Protein AF-E7BJJ9-F1 (afdb_monomer_lite)

Sequence (133 aa):
IIKPKLGLRPEPFAEAAYQFWLGGDFIKNDEPQGNQLFCPMKEVIPMVADAMKRAQDETGEPKLFSANITADDYHEMCARADFVLETFGEDAPSRGAAGRRLRRRSRHGDHGATQLPGPVPALPPGWSRRGHL

Structure (mmCIF, N/CA/C/O backbone):
data_AF-E7BJJ9-F1
#
_entry.id   AF-E7BJJ9-F1
#
loop_
_atom_site.group_PDB
_atom_site.id
_atom_site.type_symbol
_atom_site.label_atom_id
_atom_site.label_alt_id
_atom_site.label_comp_id
_atom_site.label_asym_id
_atom_site.label_entity_id
_atom_site.label_seq_id
_atom_site.pdbx_PDB_ins_code
_atom_site.Cartn_x
_atom_site.Cartn_y
_atom_site.Cartn_z
_atom_site.occupancy
_atom_site.B_iso_or_equiv
_atom_site.auth_seq_id
_atom_site.auth_comp_id
_atom_site.auth_asym_id
_atom_site.auth_atom_id
_atom_site.pdbx_PDB_model_num
ATOM 1 N N . ILE A 1 1 ? 4.131 9.560 4.465 1.00 85.38 1 ILE A N 1
ATOM 2 C CA . ILE A 1 1 ? 5.184 8.872 3.666 1.00 85.38 1 ILE A CA 1
ATOM 3 C C . ILE A 1 1 ? 6.007 8.050 4.642 1.00 85.38 1 ILE A C 1
ATOM 5 O O . ILE A 1 1 ? 6.501 8.643 5.595 1.00 85.38 1 ILE A O 1
ATOM 9 N N . ILE A 1 2 ? 6.147 6.739 4.435 1.00 87.81 2 ILE A N 1
ATOM 10 C CA . ILE A 1 2 ? 6.940 5.876 5.327 1.00 87.81 2 ILE A CA 1
ATOM 11 C C . ILE A 1 2 ? 8.440 6.109 5.111 1.00 87.81 2 ILE A C 1
ATOM 13 O O . ILE A 1 2 ? 8.904 6.229 3.972 1.00 87.81 2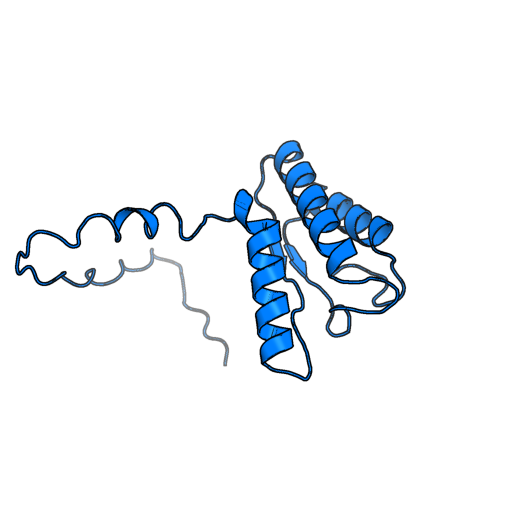 ILE A O 1
ATOM 17 N N . LYS A 1 3 ? 9.189 6.209 6.215 1.00 86.44 3 LYS A N 1
ATOM 18 C CA . LYS A 1 3 ? 10.643 6.413 6.238 1.00 86.44 3 LYS A CA 1
ATOM 19 C C . LYS A 1 3 ? 11.337 5.265 6.990 1.00 86.44 3 LYS A C 1
ATOM 21 O O . LYS A 1 3 ? 10.732 4.736 7.915 1.00 86.44 3 LYS A O 1
ATOM 26 N N . PRO A 1 4 ? 12.597 4.923 6.652 1.00 88.94 4 PRO A N 1
ATOM 27 C CA . PRO A 1 4 ? 13.462 5.543 5.639 1.00 88.94 4 PRO A CA 1
ATOM 28 C C . PRO A 1 4 ? 12.943 5.397 4.204 1.00 88.94 4 PRO A C 1
ATOM 30 O O . PRO A 1 4 ? 12.125 4.534 3.899 1.00 88.94 4 PRO A O 1
ATOM 33 N N . LYS A 1 5 ? 13.405 6.288 3.315 1.00 87.25 5 LYS A N 1
ATOM 34 C CA . LYS A 1 5 ? 12.941 6.336 1.916 1.00 87.25 5 LYS A CA 1
ATOM 35 C C . LYS A 1 5 ? 13.173 5.002 1.190 1.00 87.25 5 LYS A C 1
ATOM 37 O O . LYS A 1 5 ? 12.321 4.582 0.420 1.00 87.25 5 LYS A O 1
ATOM 42 N N . LEU A 1 6 ? 14.301 4.339 1.445 1.00 89.12 6 LEU A N 1
ATOM 43 C CA . LEU A 1 6 ? 14.668 3.031 0.896 1.00 89.12 6 LEU A CA 1
ATOM 44 C C . LEU A 1 6 ? 15.299 2.169 1.996 1.00 89.12 6 LEU A C 1
ATOM 46 O O . LEU A 1 6 ? 15.809 2.704 2.979 1.00 89.12 6 LEU A O 1
ATOM 50 N N . GLY A 1 7 ? 15.276 0.848 1.811 1.00 90.25 7 GLY A N 1
ATOM 51 C CA . GLY A 1 7 ? 15.918 -0.124 2.703 1.00 90.25 7 GLY A CA 1
ATOM 52 C C . GLY A 1 7 ? 15.000 -0.783 3.737 1.00 90.25 7 GLY A C 1
ATOM 53 O O . GLY A 1 7 ? 15.412 -1.761 4.354 1.00 90.25 7 GLY A O 1
ATOM 54 N N . LEU A 1 8 ? 13.758 -0.314 3.905 1.00 92.38 8 LEU A N 1
ATOM 55 C CA . LEU A 1 8 ? 12.755 -1.027 4.704 1.00 92.38 8 LEU A CA 1
ATOM 56 C C . LEU A 1 8 ? 12.318 -2.312 3.997 1.00 92.38 8 LEU A C 1
ATOM 58 O O . LEU A 1 8 ? 11.944 -2.271 2.828 1.00 92.38 8 LEU A O 1
ATOM 62 N N . ARG A 1 9 ? 12.359 -3.430 4.726 1.00 96.50 9 ARG A N 1
ATOM 63 C CA . ARG A 1 9 ? 11.821 -4.736 4.313 1.00 96.50 9 ARG A CA 1
ATOM 64 C C . ARG A 1 9 ? 10.282 -4.752 4.462 1.00 96.50 9 ARG A C 1
ATOM 66 O O . ARG A 1 9 ? 9.754 -3.847 5.115 1.00 96.50 9 ARG A O 1
ATOM 73 N N . PRO A 1 10 ? 9.564 -5.737 3.894 1.00 97.50 10 PRO A N 1
ATOM 74 C CA . PRO A 1 10 ? 8.099 -5.785 3.929 1.00 97.50 10 PRO A CA 1
ATOM 75 C C . PRO A 1 10 ? 7.482 -5.676 5.331 1.00 97.50 10 PRO A C 1
ATOM 77 O O . PRO A 1 10 ? 6.649 -4.800 5.562 1.00 97.50 10 PRO A O 1
ATOM 80 N N . GLU A 1 11 ? 7.935 -6.488 6.286 1.00 97.69 11 GLU A N 1
ATOM 81 C CA . GLU A 1 11 ? 7.384 -6.526 7.645 1.00 97.69 11 GLU A CA 1
ATOM 82 C C . GLU A 1 11 ? 7.547 -5.191 8.391 1.00 97.69 11 GLU A C 1
ATOM 84 O O . GLU A 1 11 ? 6.542 -4.642 8.846 1.00 97.69 11 GLU A O 1
ATOM 89 N N . PRO A 1 12 ? 8.754 -4.591 8.496 1.00 97.06 12 PRO A N 1
ATOM 90 C CA . PRO A 1 12 ? 8.894 -3.301 9.165 1.00 97.06 12 PRO A CA 1
ATOM 91 C C . PRO A 1 12 ? 8.218 -2.156 8.398 1.00 97.06 12 PRO A C 1
ATOM 93 O O . PRO A 1 12 ? 7.857 -1.156 9.014 1.00 97.06 12 PRO A O 1
ATOM 96 N N . PHE A 1 13 ? 8.020 -2.272 7.078 1.00 97.31 13 PHE A N 1
ATOM 97 C CA . PHE A 1 13 ? 7.227 -1.295 6.328 1.00 97.31 13 PHE A CA 1
ATOM 98 C C . PHE A 1 13 ? 5.752 -1.348 6.744 1.00 97.31 13 PHE A C 1
ATOM 100 O O . PHE A 1 13 ? 5.162 -0.305 7.029 1.00 97.31 13 PHE A O 1
ATOM 107 N N . ALA A 1 14 ? 5.166 -2.546 6.793 1.00 97.62 14 ALA A N 1
ATOM 108 C CA . ALA A 1 14 ? 3.777 -2.742 7.196 1.00 97.62 14 ALA A CA 1
ATOM 109 C C . ALA A 1 14 ? 3.546 -2.357 8.663 1.00 97.62 14 ALA A C 1
ATOM 111 O O . ALA A 1 14 ? 2.555 -1.698 8.972 1.00 97.62 14 ALA A O 1
ATOM 112 N N . GLU A 1 15 ? 4.492 -2.674 9.549 1.00 98.06 15 GLU A N 1
ATOM 113 C CA . GLU A 1 15 ? 4.419 -2.258 10.952 1.00 98.06 15 GLU A CA 1
ATOM 114 C C . GLU A 1 15 ? 4.494 -0.734 11.095 1.00 98.06 15 GLU A C 1
ATOM 116 O O . GLU A 1 15 ? 3.674 -0.132 11.783 1.00 98.06 15 GLU A O 1
ATOM 121 N N .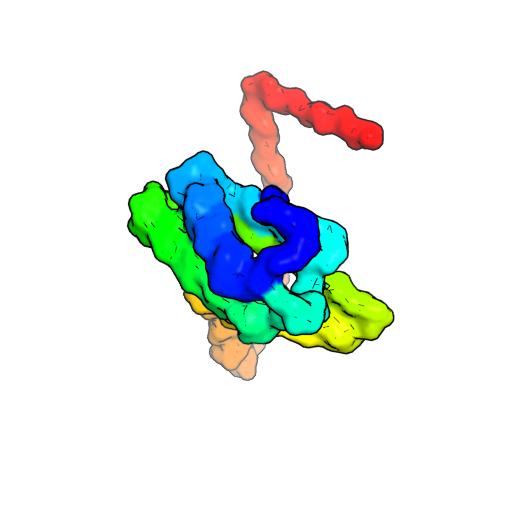 ALA A 1 16 ? 5.411 -0.074 10.380 1.00 97.12 16 ALA A N 1
ATOM 122 C CA . ALA A 1 16 ? 5.470 1.386 10.369 1.00 97.12 16 ALA A CA 1
ATOM 123 C C . ALA A 1 16 ? 4.176 2.016 9.822 1.00 97.12 16 ALA A C 1
ATOM 125 O O . ALA A 1 16 ? 3.779 3.093 10.272 1.00 97.12 16 ALA A O 1
ATOM 126 N N . ALA A 1 17 ? 3.517 1.357 8.864 1.00 97.62 17 ALA A N 1
ATOM 127 C CA . ALA A 1 17 ? 2.231 1.797 8.341 1.00 97.62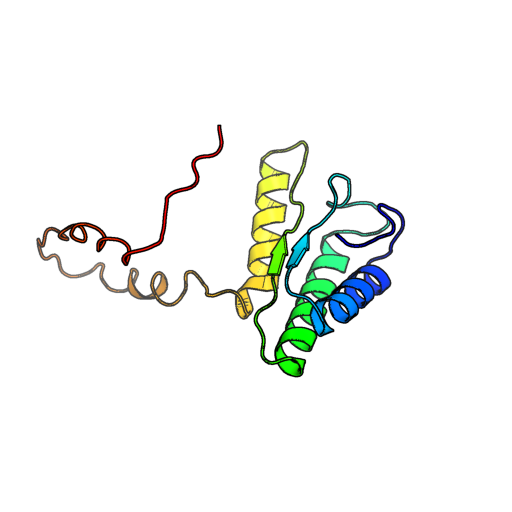 17 ALA A CA 1
ATOM 128 C C . ALA A 1 17 ? 1.105 1.666 9.376 1.00 97.62 17 ALA A C 1
ATOM 130 O O . ALA A 1 17 ? 0.389 2.640 9.607 1.00 97.62 17 ALA A O 1
ATOM 131 N N . TYR A 1 18 ? 1.003 0.516 10.048 1.00 98.19 18 TYR A N 1
ATOM 132 C CA . TYR A 1 18 ? 0.061 0.297 11.148 1.00 98.19 18 TYR A CA 1
ATOM 133 C C . TYR A 1 18 ? 0.229 1.354 12.248 1.00 98.19 18 TYR A C 1
ATOM 135 O O . TYR A 1 18 ? -0.717 2.083 12.539 1.00 98.19 18 TYR A O 1
ATOM 143 N N . GLN A 1 19 ? 1.449 1.523 12.773 1.00 98.19 19 GLN A N 1
ATOM 144 C CA . GLN A 1 19 ? 1.741 2.500 13.831 1.00 98.19 19 GLN A CA 1
ATOM 145 C C . GLN A 1 19 ? 1.378 3.933 13.428 1.00 98.19 19 GLN A C 1
ATOM 147 O O . GLN A 1 19 ? 0.869 4.703 14.241 1.00 98.19 19 GLN A O 1
ATOM 152 N N . PHE A 1 20 ? 1.611 4.306 12.166 1.00 97.62 20 PHE A N 1
ATOM 153 C CA . PHE A 1 20 ? 1.204 5.618 11.673 1.00 97.62 20 PHE A CA 1
ATOM 154 C C . PHE A 1 20 ? -0.324 5.767 11.637 1.00 97.62 20 PHE A C 1
ATOM 156 O O . PHE A 1 20 ? -0.839 6.820 12.012 1.00 97.62 20 PHE A O 1
ATOM 163 N N . TRP A 1 21 ? -1.055 4.736 11.205 1.00 97.94 21 TRP A N 1
ATOM 164 C CA . TRP A 1 21 ? -2.514 4.792 11.086 1.00 97.94 21 TRP A CA 1
ATOM 165 C C . TRP A 1 21 ? -3.270 4.821 12.418 1.00 97.94 21 TRP A C 1
ATOM 167 O O . TRP A 1 21 ? -4.405 5.297 12.443 1.00 97.94 21 TRP A O 1
ATOM 177 N N . LEU A 1 22 ? -2.642 4.414 13.525 1.00 97.62 22 LEU A N 1
ATOM 178 C CA . LEU A 1 22 ? -3.223 4.575 14.865 1.00 97.62 22 LEU A CA 1
ATOM 179 C C . LEU A 1 22 ? -3.448 6.045 15.256 1.00 97.62 22 LEU A C 1
ATOM 181 O O . LEU A 1 22 ? -4.287 6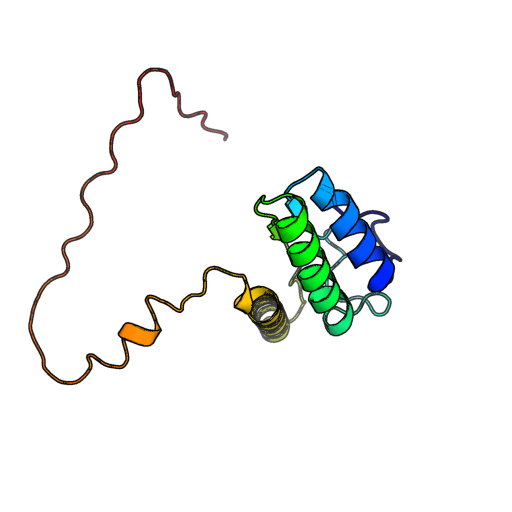.331 16.105 1.00 97.62 22 LEU A O 1
ATOM 185 N N . GLY A 1 23 ? -2.717 6.983 14.642 1.00 95.69 23 GLY A N 1
ATOM 186 C CA . GLY A 1 23 ? -2.857 8.424 14.894 1.00 95.69 23 GLY A CA 1
ATOM 187 C C . GLY A 1 23 ? -3.010 9.288 13.640 1.00 95.69 23 GLY A C 1
ATOM 188 O O . GLY A 1 23 ? -3.011 10.513 13.741 1.00 95.69 23 GLY A O 1
ATOM 189 N N . GLY A 1 24 ? -3.094 8.680 12.458 1.00 95.81 24 GLY A N 1
ATOM 190 C CA . GLY A 1 24 ? -3.199 9.381 11.182 1.00 95.81 24 GLY A CA 1
ATOM 191 C C . GLY A 1 24 ? -3.995 8.587 10.155 1.00 95.81 24 GLY A C 1
ATOM 192 O O . GLY A 1 24 ? -4.372 7.444 10.390 1.00 95.81 24 GLY A O 1
ATOM 193 N N . ASP A 1 25 ? -4.236 9.186 8.988 1.00 95.38 25 ASP A N 1
ATOM 194 C CA . ASP A 1 25 ? -5.205 8.621 8.034 1.00 95.38 25 ASP A CA 1
ATOM 195 C C . ASP A 1 25 ? -4.587 8.219 6.701 1.00 95.38 25 ASP A C 1
ATOM 197 O O . ASP A 1 25 ? -5.012 7.248 6.080 1.00 95.38 25 ASP A O 1
ATOM 201 N N . PHE A 1 26 ? -3.572 8.953 6.242 1.00 96.38 26 PHE A N 1
ATOM 202 C CA . PHE A 1 26 ? -3.076 8.838 4.876 1.00 96.38 26 PHE A CA 1
ATOM 203 C C . PHE A 1 26 ? -1.597 8.478 4.804 1.00 96.38 26 PHE A C 1
ATOM 205 O O . PHE A 1 26 ? -0.714 9.247 5.199 1.00 96.38 26 PHE A O 1
ATOM 212 N N . ILE A 1 27 ? -1.327 7.335 4.184 1.00 96.69 27 ILE A N 1
ATOM 213 C CA . ILE A 1 27 ? 0.011 6.905 3.805 1.00 96.69 27 ILE A CA 1
ATOM 214 C C . ILE A 1 27 ? 0.120 6.919 2.285 1.00 96.69 27 ILE A C 1
ATOM 216 O O . ILE A 1 27 ? -0.791 6.541 1.559 1.00 96.69 27 ILE A O 1
ATOM 220 N N . LYS A 1 28 ? 1.287 7.325 1.796 1.00 94.44 28 LYS A N 1
ATOM 221 C CA . LYS A 1 28 ? 1.690 7.151 0.403 1.00 94.44 28 LYS A CA 1
ATOM 222 C C . LYS A 1 28 ? 3.094 6.571 0.349 1.00 94.44 28 LYS A C 1
ATOM 224 O O . LYS A 1 28 ? 3.920 6.893 1.218 1.00 94.44 28 LYS A O 1
ATOM 229 N N . ASN A 1 29 ? 3.365 5.791 -0.688 1.00 94.56 29 ASN A N 1
ATOM 230 C CA . ASN A 1 29 ? 4.730 5.471 -1.074 1.00 94.56 29 ASN A CA 1
ATOM 231 C C . ASN A 1 29 ? 5.477 6.741 -1.527 1.00 94.56 29 ASN A C 1
ATOM 233 O O . ASN A 1 29 ? 4.892 7.690 -2.062 1.00 94.56 29 ASN A O 1
ATOM 237 N N . ASP A 1 30 ? 6.782 6.772 -1.275 1.00 92.44 30 ASP A N 1
ATOM 238 C CA . ASP A 1 30 ? 7.700 7.723 -1.899 1.00 92.44 30 ASP A CA 1
ATOM 239 C C . ASP A 1 30 ? 7.973 7.309 -3.365 1.00 92.44 30 ASP A C 1
ATOM 241 O O . ASP A 1 30 ? 7.710 6.169 -3.758 1.00 92.44 30 ASP A O 1
ATOM 245 N N . GLU A 1 31 ? 8.503 8.220 -4.184 1.00 90.69 31 GLU A N 1
ATOM 246 C CA . GLU A 1 31 ? 8.734 7.990 -5.624 1.00 90.69 31 GLU A CA 1
ATOM 247 C C . GLU A 1 31 ? 9.544 6.713 -5.933 1.00 90.69 31 GLU A C 1
ATOM 249 O O . GLU A 1 31 ? 9.113 5.951 -6.798 1.00 90.69 31 GLU A O 1
ATOM 254 N N . PRO A 1 32 ? 10.610 6.365 -5.186 1.00 89.69 32 PRO A N 1
ATOM 255 C CA . PRO A 1 32 ? 11.384 5.177 -5.496 1.00 89.69 32 PRO A CA 1
ATOM 256 C C . PRO A 1 32 ? 10.838 3.922 -4.806 1.00 89.69 32 PRO A C 1
ATOM 258 O O . PRO A 1 32 ? 11.522 2.910 -4.846 1.00 89.69 32 PRO A O 1
ATOM 261 N N . GLN A 1 33 ? 9.670 3.965 -4.145 1.00 91.56 33 GLN A N 1
ATOM 262 C CA . GLN A 1 33 ? 9.060 2.853 -3.394 1.00 91.56 33 GLN A CA 1
ATOM 263 C C . GLN A 1 33 ? 7.911 2.181 -4.178 1.00 91.56 33 GLN A C 1
ATOM 265 O O . GLN A 1 33 ? 6.763 2.268 -3.765 1.00 91.56 33 GLN A O 1
ATOM 270 N N . GLY A 1 34 ? 8.193 1.541 -5.319 1.00 91.62 34 GLY A N 1
ATOM 271 C CA . GLY A 1 34 ? 7.248 0.668 -6.043 1.00 91.62 34 GLY A CA 1
ATOM 272 C C . GLY A 1 34 ? 7.419 -0.846 -5.808 1.00 91.62 34 GLY A C 1
ATOM 273 O O . GLY A 1 34 ? 6.570 -1.478 -5.193 1.00 91.62 34 GLY A O 1
ATOM 274 N N . ASN A 1 35 ? 8.492 -1.452 -6.334 1.00 95.62 35 ASN A N 1
ATOM 275 C CA . ASN A 1 35 ? 8.695 -2.911 -6.325 1.00 95.62 35 ASN A CA 1
ATOM 276 C C . ASN A 1 35 ? 10.195 -3.272 -6.289 1.00 95.62 35 ASN A C 1
ATOM 278 O O . ASN A 1 35 ? 10.754 -3.764 -7.270 1.00 95.6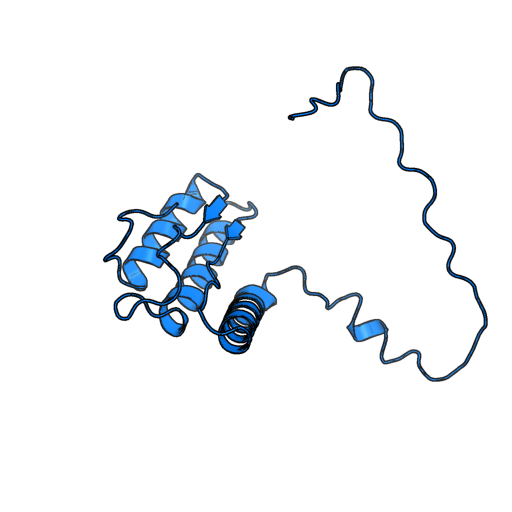2 35 ASN A O 1
ATOM 282 N N . GLN A 1 36 ? 10.887 -2.939 -5.197 1.00 94.50 36 GLN A N 1
ATOM 283 C CA . GLN A 1 36 ? 12.335 -3.161 -5.075 1.00 94.50 36 GLN A CA 1
ATOM 284 C C . GLN A 1 36 ? 12.628 -4.592 -4.628 1.00 94.50 36 GLN A C 1
ATOM 286 O O . GLN A 1 36 ? 11.863 -5.185 -3.877 1.00 94.50 36 GLN A O 1
ATOM 291 N N . LEU A 1 37 ? 13.815 -5.101 -4.965 1.00 95.75 37 LEU A N 1
ATOM 292 C CA . LEU A 1 37 ? 14.275 -6.432 -4.541 1.00 95.75 37 LEU A CA 1
ATOM 293 C C . LEU A 1 37 ? 14.253 -6.641 -3.020 1.00 95.75 37 LEU A C 1
ATOM 295 O O . LEU A 1 37 ? 14.111 -7.764 -2.553 1.00 95.75 37 LEU A O 1
ATOM 299 N N . PHE A 1 38 ? 14.431 -5.573 -2.239 1.00 94.06 38 PHE A N 1
ATOM 300 C CA . PHE A 1 38 ? 14.418 -5.663 -0.781 1.00 94.06 38 PHE A CA 1
ATOM 301 C C . PHE A 1 38 ? 13.029 -5.486 -0.159 1.00 94.06 38 PHE A C 1
ATOM 303 O O . PHE A 1 38 ? 12.887 -5.745 1.031 1.00 94.06 38 PHE A O 1
ATOM 310 N N . CYS A 1 39 ? 12.042 -5.028 -0.928 1.00 96.38 39 CYS A N 1
ATOM 311 C CA . CYS A 1 39 ? 10.661 -4.864 -0.490 1.00 96.38 39 CYS A CA 1
ATOM 312 C C . CYS A 1 39 ? 9.721 -5.177 -1.665 1.00 96.38 39 CYS A C 1
ATOM 314 O O . CYS A 1 39 ? 9.173 -4.257 -2.283 1.00 96.38 39 CYS A O 1
ATOM 316 N N . PRO A 1 40 ? 9.607 -6.461 -2.055 1.00 97.12 40 PRO A N 1
ATOM 317 C CA . PRO A 1 40 ? 8.818 -6.842 -3.217 1.00 97.12 40 PRO A CA 1
ATOM 318 C C . PRO A 1 40 ? 7.345 -6.510 -3.002 1.00 97.12 40 PRO A C 1
ATOM 320 O O . PRO A 1 40 ? 6.775 -6.810 -1.951 1.00 97.12 40 PRO A O 1
ATOM 323 N N . MET A 1 41 ? 6.700 -5.946 -4.024 1.00 96.81 41 MET A N 1
ATOM 324 C CA . MET A 1 41 ? 5.291 -5.545 -3.966 1.00 96.81 41 MET A CA 1
ATOM 325 C C . MET A 1 41 ? 4.385 -6.711 -3.547 1.00 96.81 41 MET A C 1
ATOM 327 O O . MET A 1 41 ? 3.488 -6.536 -2.728 1.00 96.81 41 MET A O 1
ATOM 331 N N . LYS A 1 42 ? 4.659 -7.911 -4.072 1.00 96.69 42 LYS A N 1
ATOM 332 C CA . LYS A 1 42 ? 3.893 -9.132 -3.782 1.00 96.69 42 LYS A CA 1
ATOM 333 C C . LYS A 1 42 ? 3.954 -9.572 -2.317 1.00 96.69 42 LYS A C 1
ATOM 335 O O . LYS A 1 42 ? 3.081 -10.314 -1.889 1.00 96.69 42 LYS A O 1
ATOM 340 N N . GLU A 1 43 ? 4.962 -9.124 -1.573 1.00 98.00 43 GLU A N 1
ATOM 341 C CA . GLU A 1 43 ? 5.121 -9.419 -0.148 1.00 98.00 43 GLU A CA 1
ATOM 342 C C . GLU A 1 43 ? 4.564 -8.280 0.710 1.00 98.00 43 GLU A C 1
ATOM 344 O O . GLU A 1 43 ? 3.772 -8.518 1.617 1.00 98.00 43 GLU A O 1
ATOM 349 N N . VAL A 1 44 ? 4.926 -7.028 0.404 1.00 97.75 44 VAL A N 1
ATOM 350 C CA . VAL A 1 44 ? 4.575 -5.882 1.258 1.00 97.75 44 VAL A CA 1
ATOM 351 C C . VAL A 1 44 ? 3.114 -5.453 1.135 1.00 97.75 44 VAL A C 1
ATOM 353 O O . VAL A 1 44 ? 2.519 -5.064 2.134 1.00 97.75 44 VAL A O 1
ATOM 356 N N . ILE A 1 45 ? 2.503 -5.522 -0.052 1.00 97.62 45 ILE A N 1
ATOM 357 C CA . ILE A 1 45 ? 1.129 -5.033 -0.251 1.00 97.62 45 ILE A CA 1
ATOM 358 C C . ILE A 1 45 ? 0.099 -5.826 0.574 1.00 97.62 45 ILE A C 1
ATOM 360 O O . ILE A 1 45 ? -0.686 -5.176 1.265 1.00 97.62 45 ILE A O 1
ATOM 364 N N . PRO A 1 46 ? 0.123 -7.176 0.615 1.00 97.50 46 PRO A N 1
ATOM 365 C CA . PRO A 1 46 ? -0.741 -7.939 1.520 1.00 97.50 46 PRO A CA 1
ATOM 366 C C . PRO A 1 46 ? -0.537 -7.588 2.999 1.00 97.50 46 PRO A C 1
ATOM 368 O O . PRO A 1 46 ? -1.509 -7.451 3.738 1.00 97.50 46 PRO A O 1
ATOM 371 N N . MET A 1 47 ? 0.712 -7.380 3.429 1.00 98.12 47 MET A N 1
ATOM 372 C CA . MET A 1 47 ? 1.014 -6.999 4.815 1.00 98.12 47 MET A CA 1
ATOM 373 C C . MET A 1 47 ? 0.498 -5.593 5.152 1.00 98.12 47 MET A C 1
ATOM 375 O O . MET A 1 47 ? 0.008 -5.359 6.253 1.00 98.12 47 MET A O 1
ATOM 379 N N . VAL A 1 48 ? 0.585 -4.650 4.208 1.00 97.69 48 VAL A N 1
ATOM 380 C CA . VAL A 1 48 ? 0.051 -3.290 4.374 1.00 97.69 48 VAL A CA 1
ATOM 381 C C . VAL A 1 48 ? -1.479 -3.296 4.407 1.00 97.69 48 VAL A C 1
ATOM 383 O O . VAL A 1 48 ? -2.058 -2.523 5.167 1.00 97.69 48 VAL A O 1
ATOM 386 N N . ALA A 1 49 ? -2.135 -4.157 3.626 1.00 97.44 49 ALA A N 1
ATOM 387 C CA . ALA A 1 49 ? -3.587 -4.317 3.669 1.00 97.44 49 ALA A CA 1
ATOM 388 C C . ALA A 1 49 ? -4.059 -4.862 5.028 1.00 97.44 49 ALA A C 1
ATOM 390 O O . ALA A 1 49 ? -4.949 -4.273 5.639 1.00 97.44 49 ALA A O 1
ATOM 391 N N . ASP A 1 50 ? -3.403 -5.903 5.552 1.00 97.69 50 ASP A N 1
ATOM 392 C CA . ASP A 1 50 ? -3.670 -6.415 6.905 1.00 97.69 50 ASP A CA 1
ATOM 393 C C . ASP A 1 50 ? -3.447 -5.338 7.984 1.00 97.69 50 ASP A C 1
ATOM 395 O O . ASP A 1 50 ? -4.307 -5.105 8.833 1.00 97.69 50 ASP A O 1
ATOM 399 N N . ALA A 1 51 ? -2.323 -4.619 7.910 1.00 98.12 51 ALA A N 1
ATOM 400 C CA . ALA A 1 51 ? -2.015 -3.506 8.804 1.00 98.12 51 ALA A CA 1
ATOM 401 C C . ALA A 1 51 ? -3.082 -2.400 8.767 1.00 98.12 51 ALA A C 1
ATOM 403 O O . ALA A 1 51 ? -3.466 -1.881 9.816 1.00 98.12 51 ALA A O 1
ATOM 404 N N . MET A 1 52 ? -3.568 -2.045 7.573 1.00 97.50 52 MET A N 1
ATOM 405 C CA . MET A 1 52 ? -4.632 -1.055 7.409 1.00 97.50 52 MET A CA 1
ATOM 406 C C . MET A 1 52 ? -5.914 -1.523 8.090 1.00 97.50 52 MET A C 1
ATOM 408 O O . MET A 1 52 ? -6.486 -0.766 8.871 1.00 97.50 52 MET A O 1
ATOM 412 N N . LYS A 1 53 ? -6.329 -2.767 7.839 1.00 97.00 53 LYS A N 1
ATOM 413 C CA . LYS A 1 53 ? -7.535 -3.343 8.432 1.00 97.00 53 LYS A CA 1
ATOM 414 C C . LYS A 1 53 ? -7.470 -3.353 9.956 1.00 97.00 53 LYS A C 1
ATOM 416 O O . LYS A 1 53 ? -8.386 -2.856 10.601 1.00 97.00 53 LYS A O 1
ATOM 421 N N . ARG A 1 54 ? -6.353 -3.816 10.531 1.00 97.81 54 ARG A N 1
ATOM 422 C CA . ARG A 1 54 ? -6.131 -3.783 11.987 1.00 97.81 54 ARG A CA 1
ATOM 423 C C . ARG A 1 54 ? -6.238 -2.367 12.552 1.00 97.81 54 ARG A C 1
ATOM 425 O O . ARG A 1 54 ? -6.885 -2.175 13.575 1.00 97.81 54 ARG A O 1
ATOM 432 N N . ALA A 1 55 ? -5.645 -1.376 11.882 1.00 98.06 55 ALA A N 1
ATOM 433 C CA . ALA A 1 55 ? -5.753 0.015 12.314 1.00 98.06 55 ALA A CA 1
ATOM 434 C C . ALA A 1 55 ? -7.195 0.542 12.220 1.00 98.06 55 ALA A C 1
ATOM 436 O O . ALA A 1 55 ? -7.652 1.208 13.141 1.00 98.06 55 ALA A O 1
ATOM 437 N N . GLN A 1 56 ? -7.925 0.228 11.145 1.00 97.19 56 GLN A N 1
ATOM 438 C CA . GLN A 1 56 ? -9.332 0.615 10.992 1.00 97.19 56 GLN A CA 1
ATOM 439 C C . GLN A 1 56 ? -10.225 -0.013 12.067 1.00 97.19 56 GLN A C 1
ATOM 441 O O . GLN A 1 56 ? -11.087 0.676 12.611 1.00 97.19 56 GLN A O 1
ATOM 446 N N . ASP A 1 57 ? -10.008 -1.290 12.388 1.00 97.31 57 ASP A N 1
ATOM 447 C CA . ASP A 1 57 ? -10.749 -2.004 13.432 1.00 97.31 57 ASP A CA 1
ATOM 448 C C . ASP A 1 57 ? -10.483 -1.405 14.825 1.00 97.31 57 ASP A C 1
ATOM 450 O O . ASP A 1 57 ? -11.398 -1.304 15.643 1.00 97.31 57 ASP A O 1
ATOM 454 N N . GLU A 1 58 ? -9.246 -0.980 15.097 1.00 98.25 58 GLU A N 1
ATOM 455 C CA . GLU A 1 58 ? -8.847 -0.402 16.385 1.00 98.25 58 GLU A CA 1
ATOM 456 C C . GLU A 1 58 ? -9.321 1.043 16.565 1.00 98.25 58 GLU A C 1
ATOM 458 O O . GLU A 1 58 ? -9.814 1.407 17.635 1.00 98.25 58 GLU A O 1
ATOM 463 N N . THR A 1 59 ? -9.187 1.879 15.534 1.00 97.50 59 THR A N 1
ATOM 464 C CA . THR A 1 59 ? -9.540 3.300 15.641 1.00 97.50 59 THR A CA 1
ATOM 465 C C . THR A 1 59 ? -11.004 3.572 15.304 1.00 97.50 59 THR A C 1
ATOM 467 O O . THR A 1 59 ? -11.535 4.616 15.678 1.00 97.50 59 THR A O 1
ATOM 470 N N . GLY A 1 60 ? -11.668 2.670 14.575 1.00 96.81 60 GLY A N 1
ATOM 471 C CA . GLY A 1 60 ? -13.003 2.896 14.016 1.00 96.81 60 GLY A CA 1
ATOM 472 C C . GLY A 1 60 ? -13.034 3.949 12.899 1.00 96.81 60 GLY A C 1
ATOM 473 O O . GLY A 1 60 ? -14.110 4.423 12.529 1.00 96.81 60 GLY A O 1
ATOM 474 N N . GLU A 1 61 ? -11.875 4.335 12.361 1.00 95.69 61 GLU A N 1
ATOM 475 C CA . GLU A 1 61 ? -11.740 5.400 11.364 1.00 95.69 61 GLU A CA 1
ATOM 476 C C . GLU A 1 61 ? -11.256 4.854 10.017 1.00 95.69 61 GLU A C 1
ATOM 478 O O . GLU A 1 61 ? -10.437 3.935 9.978 1.00 95.69 61 GLU A O 1
ATOM 483 N N . PRO A 1 62 ? -11.693 5.435 8.887 1.00 95.06 62 PRO A N 1
ATOM 484 C CA . PRO A 1 62 ? -11.195 5.047 7.575 1.00 95.06 62 PRO A CA 1
ATOM 485 C C . PRO A 1 62 ? -9.722 5.433 7.396 1.00 95.06 62 PRO A C 1
ATOM 487 O O . PRO A 1 62 ? -9.303 6.524 7.778 1.00 95.06 62 PRO A O 1
ATOM 490 N N . LYS A 1 63 ? -8.953 4.564 6.734 1.00 96.25 63 LYS A N 1
ATOM 491 C CA . LYS A 1 63 ? -7.534 4.776 6.431 1.00 96.25 63 LYS A CA 1
ATOM 492 C C . LYS A 1 63 ? -7.301 4.697 4.921 1.00 96.25 63 LYS A C 1
ATOM 494 O O . LYS A 1 63 ? -8.070 4.083 4.185 1.00 96.25 63 LYS A O 1
ATOM 499 N N . LEU A 1 64 ? -6.268 5.380 4.439 1.00 96.00 64 LEU A N 1
ATOM 500 C CA . LEU A 1 64 ? -5.961 5.524 3.018 1.00 96.00 64 LEU A CA 1
ATOM 501 C C . LEU A 1 64 ? -4.499 5.176 2.734 1.00 96.00 64 LEU A C 1
ATOM 503 O O . LEU A 1 64 ? -3.585 5.650 3.416 1.00 96.00 64 LEU A O 1
ATOM 507 N N . PHE A 1 65 ? -4.283 4.415 1.660 1.00 96.50 65 PHE A N 1
ATOM 508 C CA . PHE A 1 65 ? -2.965 4.072 1.135 1.00 96.50 65 PHE A CA 1
ATOM 509 C C . PHE A 1 65 ? -2.861 4.423 -0.350 1.00 96.50 65 PHE A C 1
ATOM 511 O O . PHE A 1 65 ? -3.623 3.935 -1.180 1.00 96.50 65 PHE A O 1
ATOM 518 N N . SER A 1 66 ? -1.895 5.269 -0.697 1.00 95.56 66 SER A N 1
ATOM 519 C CA . SER A 1 66 ? -1.521 5.560 -2.080 1.00 95.56 66 SER A CA 1
ATOM 520 C C . SER A 1 66 ? -0.312 4.706 -2.458 1.00 95.56 66 SER A C 1
ATOM 522 O O . SER A 1 66 ? 0.837 5.065 -2.175 1.00 95.56 66 SER A O 1
ATOM 524 N N . ALA A 1 67 ? -0.604 3.563 -3.080 1.00 96.38 67 ALA A N 1
ATOM 525 C CA . ALA A 1 67 ? 0.395 2.645 -3.607 1.00 96.38 67 ALA A CA 1
ATOM 526 C C . ALA A 1 67 ? 1.108 3.241 -4.832 1.00 96.38 67 ALA A C 1
ATOM 528 O O . ALA A 1 67 ? 0.478 3.879 -5.680 1.00 96.38 67 ALA A O 1
ATOM 529 N N . ASN A 1 68 ? 2.412 3.006 -4.956 1.00 96.50 68 ASN A N 1
ATOM 530 C CA . ASN A 1 68 ? 3.168 3.367 -6.152 1.00 96.50 68 ASN A CA 1
ATOM 531 C C . ASN A 1 68 ? 3.179 2.203 -7.156 1.00 96.50 68 ASN A C 1
ATOM 533 O O . ASN A 1 68 ? 3.841 1.189 -6.947 1.00 96.50 68 ASN A O 1
ATOM 537 N N . ILE A 1 69 ? 2.463 2.381 -8.267 1.00 97.50 69 ILE A N 1
ATOM 538 C CA . ILE A 1 69 ? 2.357 1.399 -9.358 1.00 97.50 69 ILE A CA 1
ATOM 539 C C . ILE A 1 69 ? 3.347 1.651 -10.504 1.00 97.50 69 ILE A C 1
ATOM 541 O O . ILE A 1 69 ? 3.305 0.938 -11.501 1.00 97.50 69 ILE A O 1
ATOM 545 N N . THR A 1 70 ? 4.219 2.659 -10.384 1.00 96.62 70 THR A N 1
ATOM 546 C CA . THR A 1 70 ? 5.126 3.092 -11.458 1.00 96.62 70 THR A CA 1
ATOM 547 C C . THR A 1 70 ? 5.959 1.919 -11.964 1.00 96.62 70 THR A C 1
ATOM 549 O O . THR A 1 70 ? 6.574 1.202 -11.171 1.00 96.62 70 THR A O 1
ATOM 552 N N . ALA A 1 71 ? 5.978 1.733 -13.279 1.00 96.56 71 ALA A N 1
ATOM 553 C CA . ALA A 1 71 ? 6.795 0.764 -13.992 1.00 96.56 71 ALA A CA 1
ATOM 554 C C . ALA A 1 71 ? 7.148 1.336 -15.373 1.00 96.56 71 ALA A C 1
ATOM 556 O O . ALA A 1 71 ? 6.404 2.163 -15.898 1.00 96.56 71 ALA A O 1
ATOM 557 N N . ASP A 1 72 ? 8.261 0.881 -15.950 1.00 96.56 72 ASP A N 1
ATOM 558 C CA . ASP A 1 72 ? 8.696 1.314 -17.286 1.00 96.56 72 ASP A CA 1
ATOM 559 C C . ASP A 1 72 ? 7.797 0.752 -18.399 1.00 96.56 72 ASP A C 1
ATOM 561 O O . ASP A 1 72 ? 7.659 1.352 -19.463 1.00 96.56 72 ASP A O 1
ATOM 565 N N . ASP A 1 73 ? 7.172 -0.401 -18.144 1.00 97.94 73 ASP A N 1
ATOM 566 C CA . ASP A 1 73 ? 6.235 -1.056 -19.049 1.00 97.94 73 ASP A CA 1
ATOM 567 C C . ASP A 1 73 ? 4.776 -0.789 -18.644 1.00 97.94 73 ASP A C 1
ATOM 569 O O . ASP A 1 73 ? 4.398 -0.872 -17.470 1.00 97.94 73 ASP A O 1
ATOM 573 N N . TYR A 1 74 ? 3.938 -0.499 -19.642 1.00 97.50 74 TYR A N 1
ATOM 574 C CA . TYR A 1 74 ? 2.518 -0.200 -19.450 1.00 97.50 74 TYR A CA 1
ATOM 575 C C . TYR A 1 74 ? 1.740 -1.388 -18.870 1.00 97.50 74 TYR A C 1
ATOM 577 O O . TYR A 1 74 ? 0.907 -1.200 -17.980 1.00 97.50 74 TYR A O 1
ATOM 585 N N . HIS A 1 75 ? 2.002 -2.606 -19.349 1.00 98.06 75 HIS A N 1
ATOM 586 C CA . HIS A 1 75 ? 1.283 -3.791 -18.891 1.00 98.06 75 HIS A CA 1
ATOM 587 C C . HIS A 1 75 ? 1.667 -4.155 -17.458 1.00 98.06 75 HIS A C 1
ATOM 589 O O . HIS A 1 75 ? 0.788 -4.508 -16.674 1.00 98.06 75 HIS A O 1
ATOM 595 N N . GLU A 1 76 ? 2.936 -3.996 -17.089 1.00 97.62 76 GLU A N 1
ATOM 596 C CA . GLU A 1 76 ? 3.389 -4.138 -15.703 1.00 97.62 76 GLU A CA 1
ATOM 597 C C . GLU A 1 76 ? 2.737 -3.091 -14.787 1.00 97.62 76 GLU A C 1
ATOM 599 O O . GLU A 1 76 ? 2.271 -3.430 -13.700 1.00 97.62 76 GLU A O 1
ATOM 604 N N . MET A 1 77 ? 2.637 -1.829 -15.219 1.00 98.06 77 MET A N 1
ATOM 605 C CA . MET A 1 77 ? 1.942 -0.793 -14.444 1.00 98.06 77 MET A CA 1
ATOM 606 C C . MET A 1 77 ? 0.464 -1.157 -14.215 1.00 98.06 77 MET A C 1
ATOM 608 O O . MET A 1 77 ? -0.035 -1.033 -13.093 1.00 98.06 77 MET A O 1
ATOM 612 N N . CYS A 1 78 ? -0.232 -1.640 -15.250 1.00 98.00 78 CYS A N 1
ATOM 613 C CA . CYS A 1 78 ? -1.606 -2.134 -15.127 1.00 98.00 78 CYS A CA 1
ATOM 614 C C . CYS A 1 78 ? -1.700 -3.343 -14.187 1.00 98.00 78 CYS A C 1
ATOM 616 O O . CYS A 1 78 ? -2.540 -3.341 -13.293 1.00 98.00 78 CYS A O 1
ATOM 618 N N . ALA A 1 79 ? -0.804 -4.325 -14.318 1.00 97.69 79 ALA A N 1
ATOM 619 C CA . ALA A 1 79 ? -0.780 -5.507 -13.458 1.00 97.69 79 ALA A CA 1
ATOM 620 C C . ALA A 1 79 ? -0.549 -5.148 -11.980 1.00 97.69 79 ALA A C 1
ATOM 622 O O . ALA A 1 79 ? -1.171 -5.733 -11.095 1.00 97.69 79 ALA A O 1
ATOM 623 N N . ARG A 1 80 ? 0.302 -4.152 -11.697 1.00 97.50 80 ARG A N 1
ATOM 624 C CA . ARG A 1 80 ? 0.496 -3.617 -10.339 1.00 97.50 80 ARG A CA 1
ATOM 625 C C . ARG A 1 80 ? -0.762 -2.943 -9.806 1.00 97.50 80 ARG A C 1
ATOM 627 O O . ARG A 1 80 ? -1.101 -3.138 -8.642 1.00 97.50 80 ARG A O 1
ATOM 634 N N . ALA A 1 81 ? -1.450 -2.161 -10.637 1.00 96.88 81 ALA A N 1
ATOM 635 C CA . ALA A 1 81 ? -2.708 -1.527 -10.254 1.00 96.88 81 ALA A CA 1
ATOM 636 C C . ALA A 1 81 ? -3.785 -2.567 -9.925 1.00 96.88 81 ALA A C 1
ATOM 638 O O . ALA A 1 81 ? -4.410 -2.471 -8.870 1.00 96.88 81 ALA A O 1
ATOM 639 N N . ASP A 1 82 ? -3.952 -3.574 -10.783 1.00 96.81 82 ASP A N 1
ATOM 640 C CA . ASP A 1 82 ? -4.910 -4.660 -10.573 1.00 96.81 82 ASP A CA 1
ATOM 641 C C . ASP A 1 82 ? -4.566 -5.454 -9.306 1.00 96.81 82 ASP A C 1
ATOM 643 O O . ASP A 1 82 ? -5.435 -5.645 -8.461 1.00 96.81 82 ASP A O 1
ATOM 647 N N . PHE A 1 83 ? -3.292 -5.801 -9.091 1.00 96.56 83 PHE A N 1
ATOM 648 C CA . PHE A 1 83 ? -2.846 -6.502 -7.882 1.00 96.56 83 PHE A CA 1
ATOM 649 C C . PHE A 1 83 ? -3.152 -5.723 -6.592 1.00 96.56 83 PHE A C 1
ATOM 651 O O . PHE A 1 83 ? -3.645 -6.292 -5.616 1.00 96.56 83 PHE A O 1
ATOM 658 N N . VAL A 1 84 ? -2.896 -4.409 -6.578 1.00 96.38 84 VAL A N 1
ATOM 659 C CA . VAL A 1 84 ? -3.245 -3.549 -5.437 1.00 96.38 84 VAL A CA 1
ATOM 660 C C . VAL A 1 84 ? -4.765 -3.508 -5.250 1.00 96.38 84 VAL A C 1
ATOM 662 O O . VAL A 1 84 ? -5.246 -3.703 -4.137 1.00 96.38 84 VAL A O 1
ATOM 665 N N . LEU A 1 85 ? -5.541 -3.301 -6.318 1.00 94.38 85 LEU A N 1
ATOM 666 C CA . LEU A 1 85 ? -7.004 -3.246 -6.235 1.00 94.38 85 LEU A CA 1
ATOM 667 C C . LEU A 1 85 ? -7.624 -4.561 -5.760 1.00 94.38 85 LEU A C 1
ATOM 669 O O . LEU A 1 85 ? -8.595 -4.521 -5.012 1.00 94.38 85 LEU A O 1
ATOM 673 N N . GLU A 1 86 ? -7.088 -5.704 -6.178 1.00 94.75 86 GLU A N 1
ATOM 674 C CA . GLU A 1 86 ? -7.529 -7.024 -5.726 1.00 94.75 86 GLU A CA 1
ATOM 675 C C . GLU A 1 86 ? -7.192 -7.247 -4.250 1.00 94.75 86 GLU A C 1
ATOM 677 O O . GLU A 1 86 ? -8.055 -7.692 -3.497 1.00 94.75 86 GLU A O 1
ATOM 682 N N . THR A 1 87 ? -5.986 -6.862 -3.813 1.00 95.38 87 THR A N 1
ATOM 683 C CA . THR A 1 87 ? -5.541 -7.053 -2.420 1.00 95.38 87 THR A CA 1
ATOM 684 C C . THR A 1 87 ? -6.361 -6.221 -1.434 1.00 95.38 87 THR A C 1
ATOM 686 O O . THR A 1 87 ? -6.772 -6.726 -0.396 1.00 95.38 87 THR A O 1
ATOM 689 N N . PHE A 1 88 ? -6.634 -4.952 -1.754 1.00 91.44 88 PHE A N 1
ATOM 690 C CA . PHE A 1 88 ? -7.476 -4.086 -0.917 1.00 91.44 88 PHE A CA 1
ATOM 691 C C . PHE A 1 88 ? -8.975 -4.244 -1.228 1.00 91.44 88 PHE A C 1
ATOM 693 O O . PHE A 1 88 ? -9.811 -3.629 -0.574 1.00 91.44 88 PHE A O 1
ATOM 700 N N . GLY A 1 89 ? -9.336 -5.029 -2.246 1.00 73.56 89 GLY A N 1
ATOM 701 C CA . GLY A 1 89 ? -10.666 -5.069 -2.856 1.00 73.56 89 GLY A CA 1
ATOM 702 C C . GLY A 1 89 ? -11.765 -5.708 -2.011 1.00 73.56 89 GLY A C 1
ATOM 703 O O . GLY A 1 89 ? -12.942 -5.440 -2.266 1.00 73.56 89 GLY A O 1
ATOM 704 N N . GLU A 1 90 ? -11.406 -6.528 -1.019 1.00 62.72 90 GLU A N 1
ATOM 705 C CA . GLU A 1 90 ? -12.364 -7.050 -0.035 1.00 62.72 90 GLU A CA 1
ATOM 706 C C . GLU A 1 90 ? -12.903 -5.933 0.876 1.00 62.72 90 GLU A C 1
ATOM 708 O O . GLU A 1 90 ? -14.094 -5.935 1.193 1.00 62.72 90 GLU A O 1
ATOM 713 N N . ASP A 1 91 ? -12.068 -4.934 1.188 1.00 53.59 91 ASP A N 1
ATOM 714 C CA . ASP A 1 91 ? -12.392 -3.795 2.060 1.00 53.59 91 ASP A CA 1
ATOM 715 C C . ASP A 1 91 ? -12.637 -2.485 1.278 1.00 53.59 91 ASP A C 1
ATOM 717 O O . ASP A 1 91 ? -13.228 -1.528 1.787 1.00 53.59 91 ASP A O 1
ATOM 721 N N . ALA A 1 92 ? -12.236 -2.422 0.005 1.00 45.69 92 ALA A N 1
ATOM 722 C CA . ALA A 1 92 ? -12.578 -1.316 -0.876 1.00 45.69 92 ALA A CA 1
ATOM 723 C C . ALA A 1 92 ? -14.096 -1.323 -1.125 1.00 45.69 92 ALA A C 1
ATOM 725 O O . ALA A 1 92 ? -14.676 -2.394 -1.332 1.00 45.69 92 ALA A O 1
ATOM 726 N N . PRO A 1 93 ? -14.772 -0.158 -1.200 1.00 41.75 93 PRO A N 1
ATOM 727 C CA . PRO A 1 93 ? -16.133 -0.086 -1.714 1.00 41.75 93 PRO A CA 1
ATOM 728 C C . PRO A 1 93 ? -16.113 -0.578 -3.164 1.00 41.75 93 PRO A C 1
ATOM 730 O O . PRO A 1 93 ? -15.841 0.161 -4.111 1.00 41.75 93 PRO A O 1
ATOM 733 N N . SER A 1 94 ? -16.319 -1.882 -3.319 1.00 36.53 94 SER A N 1
ATOM 734 C CA . SER A 1 94 ? -16.150 -2.581 -4.576 1.00 36.53 94 SER A CA 1
ATOM 735 C C . SER A 1 94 ? -17.005 -1.922 -5.653 1.00 36.53 94 SER A C 1
ATOM 737 O O . SER A 1 94 ? -18.137 -1.480 -5.414 1.00 36.53 94 SER A O 1
ATOM 739 N N . ARG A 1 95 ? -16.527 -1.959 -6.901 1.00 41.50 95 ARG A N 1
ATOM 740 C CA . ARG A 1 95 ? -17.398 -1.897 -8.086 1.00 41.50 95 ARG A CA 1
ATOM 741 C C . ARG A 1 95 ? -18.320 -3.137 -8.113 1.00 41.50 95 ARG A C 1
ATOM 743 O O . ARG A 1 95 ? -18.275 -3.934 -9.043 1.00 41.50 95 ARG A O 1
ATOM 750 N N . GLY A 1 96 ? -19.139 -3.350 -7.081 1.00 34.81 96 GLY A N 1
ATOM 751 C CA . GLY A 1 96 ? -19.676 -4.670 -6.742 1.00 34.81 96 GLY A CA 1
ATOM 752 C C . GLY A 1 96 ? -21.077 -4.702 -6.132 1.00 34.81 96 GLY A C 1
ATOM 753 O O . GLY A 1 96 ? -21.649 -5.791 -6.061 1.00 34.81 96 GLY A O 1
ATOM 754 N N . ALA A 1 97 ? -21.680 -3.557 -5.795 1.00 37.78 97 ALA A N 1
ATOM 755 C CA . ALA A 1 97 ? -23.137 -3.452 -5.611 1.00 37.78 97 ALA A CA 1
ATOM 756 C C . ALA A 1 97 ? -23.854 -3.008 -6.906 1.00 37.78 97 ALA A C 1
ATOM 758 O O . ALA A 1 97 ? -24.967 -3.451 -7.188 1.00 37.78 97 ALA A O 1
ATOM 759 N N . ALA A 1 98 ? -23.188 -2.210 -7.752 1.00 43.62 98 ALA A N 1
ATOM 760 C CA . ALA A 1 98 ? -23.739 -1.744 -9.030 1.00 43.62 98 ALA A CA 1
ATOM 761 C C . ALA A 1 98 ? -23.397 -2.665 -10.225 1.00 43.62 98 ALA A C 1
ATOM 763 O O . ALA A 1 98 ? -24.234 -2.880 -11.100 1.00 43.62 98 ALA A O 1
ATOM 764 N N . GLY A 1 99 ? -22.202 -3.273 -10.252 1.00 35.84 99 GLY A N 1
ATOM 765 C CA . GLY A 1 99 ? -21.729 -4.072 -11.397 1.00 35.84 99 GLY A CA 1
ATOM 766 C C . GLY A 1 99 ? -22.389 -5.450 -11.538 1.00 35.84 99 GLY A C 1
ATOM 767 O O . GLY A 1 99 ? -22.691 -5.892 -12.646 1.00 35.84 99 GLY A O 1
ATOM 768 N N . ARG A 1 100 ? -22.703 -6.120 -10.420 1.00 34.06 100 ARG A N 1
ATOM 769 C CA . ARG A 1 100 ? -23.360 -7.444 -10.430 1.00 34.06 100 ARG A CA 1
ATOM 770 C C . ARG A 1 100 ? -24.868 -7.387 -10.707 1.00 34.06 100 ARG A C 1
ATOM 772 O O . ARG A 1 100 ? -25.448 -8.395 -11.104 1.00 34.06 100 ARG A O 1
ATOM 779 N N . ARG A 1 101 ? -25.501 -6.210 -10.595 1.00 34.53 101 ARG A N 1
ATOM 780 C CA . ARG A 1 101 ? -26.901 -5.992 -11.016 1.00 34.53 101 ARG A CA 1
ATOM 781 C C . ARG A 1 101 ? -27.056 -5.774 -12.521 1.00 34.53 101 ARG A C 1
ATOM 783 O O . ARG A 1 101 ? -28.143 -6.007 -13.047 1.00 34.53 101 ARG A O 1
ATOM 790 N N . LEU A 1 102 ? -25.988 -5.397 -13.227 1.00 38.59 102 LEU A N 1
ATOM 791 C CA . LEU A 1 102 ? -26.061 -5.051 -14.649 1.00 38.59 102 LEU A CA 1
ATOM 792 C C . LEU A 1 102 ? -25.917 -6.248 -15.608 1.00 38.59 102 LEU A C 1
ATOM 794 O O . LEU A 1 102 ? -26.183 -6.108 -16.796 1.00 38.59 102 LEU A O 1
ATOM 798 N N . ARG A 1 103 ? -25.574 -7.449 -15.116 1.00 40.12 103 ARG A N 1
ATOM 799 C CA . ARG A 1 103 ? -25.530 -8.690 -15.926 1.00 40.12 103 ARG A CA 1
ATOM 800 C C . ARG A 1 103 ? -26.681 -9.671 -15.655 1.00 40.12 103 ARG A C 1
ATOM 802 O O . ARG A 1 103 ? -26.602 -10.833 -16.032 1.00 40.12 103 ARG A O 1
ATOM 809 N N . ARG A 1 104 ? -27.776 -9.214 -15.032 1.00 36.75 104 ARG A N 1
ATOM 810 C CA . ARG A 1 104 ? -29.058 -9.957 -14.963 1.00 36.75 104 ARG A CA 1
ATOM 811 C C . ARG A 1 104 ? -30.263 -9.192 -15.528 1.00 36.75 104 ARG A C 1
ATOM 813 O O . ARG A 1 104 ? -31.384 -9.671 -15.425 1.00 36.75 104 ARG A O 1
ATOM 820 N N . ARG A 1 105 ? -30.043 -8.047 -16.183 1.00 38.28 105 ARG A N 1
ATOM 821 C CA . ARG A 1 105 ? -31.067 -7.298 -16.939 1.00 38.28 105 ARG A CA 1
ATOM 822 C C . ARG A 1 105 ? -30.690 -7.142 -18.416 1.00 38.28 105 ARG A C 1
ATOM 824 O O . ARG A 1 105 ? -30.806 -6.073 -18.988 1.00 38.28 105 ARG A O 1
ATOM 831 N N . SER A 1 106 ? -30.220 -8.222 -19.036 1.00 40.75 106 SER A N 1
ATOM 832 C CA . SER A 1 106 ? -30.128 -8.316 -20.500 1.00 40.75 106 SER A CA 1
ATOM 833 C C . SER A 1 106 ? -31.000 -9.466 -21.003 1.00 40.75 106 SER A C 1
ATOM 835 O O . SER A 1 106 ? -30.547 -10.391 -21.663 1.00 40.75 106 SER A O 1
ATOM 837 N N . ARG A 1 107 ? -32.268 -9.444 -20.585 1.00 44.06 107 ARG A N 1
ATOM 838 C CA . ARG A 1 107 ? -33.417 -10.022 -21.290 1.00 44.06 107 ARG A CA 1
ATOM 839 C C . ARG A 1 107 ? -34.607 -9.149 -20.908 1.00 44.06 107 ARG A C 1
ATOM 841 O O . ARG A 1 107 ? -34.847 -8.987 -19.717 1.00 44.06 107 ARG A O 1
ATOM 848 N N . HIS A 1 108 ? -35.333 -8.673 -21.911 1.00 37.53 108 HIS A N 1
ATOM 849 C CA . HIS A 1 108 ? -36.404 -7.666 -21.886 1.00 37.53 108 HIS A CA 1
ATOM 850 C C . HIS A 1 108 ? -35.899 -6.245 -22.121 1.00 37.53 108 HIS A C 1
ATOM 852 O O . HIS A 1 108 ? -35.292 -5.615 -21.258 1.00 37.53 108 HIS A O 1
ATOM 858 N N . GLY A 1 109 ? -36.133 -5.800 -23.356 1.00 45.62 109 GLY A N 1
ATOM 859 C CA . GLY A 1 109 ? -36.027 -4.411 -23.749 1.00 45.62 109 GLY A CA 1
ATOM 860 C C . GLY A 1 109 ? -37.082 -3.577 -23.041 1.00 45.62 109 GLY A C 1
ATOM 861 O O . GLY A 1 109 ? -38.203 -4.033 -22.837 1.00 45.62 109 GLY A O 1
ATOM 862 N N . ASP A 1 110 ? -36.693 -2.360 -22.696 1.00 41.12 110 ASP A N 1
ATOM 863 C CA . ASP A 1 110 ? -37.613 -1.242 -22.622 1.00 41.12 110 ASP A CA 1
ATOM 864 C C . ASP A 1 110 ? -36.824 0.045 -22.872 1.00 41.12 110 ASP A C 1
ATOM 866 O O . ASP A 1 110 ? -35.709 0.225 -22.367 1.00 41.12 110 ASP A O 1
ATOM 870 N N . HIS A 1 111 ? -37.374 0.898 -23.726 1.00 44.75 111 HIS A N 1
ATOM 871 C CA . HIS A 1 111 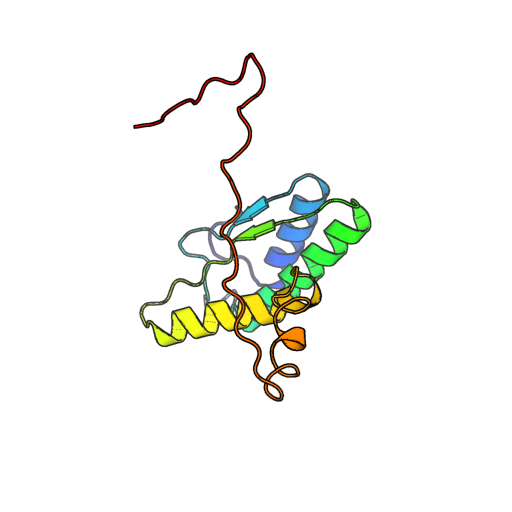? -36.801 2.185 -24.082 1.00 44.75 111 HIS A CA 1
ATOM 872 C C . HIS A 1 111 ? -37.092 3.178 -22.952 1.00 44.75 111 HIS A C 1
ATOM 874 O O . HIS A 1 111 ? -38.232 3.579 -22.752 1.00 44.75 111 HIS A O 1
ATOM 880 N N . GLY A 1 112 ? -36.057 3.622 -22.239 1.00 35.44 112 GLY A N 1
ATOM 881 C CA . GLY A 1 112 ? -36.166 4.699 -21.257 1.00 35.44 112 GLY A CA 1
ATOM 882 C C . GLY A 1 112 ? -34.869 5.493 -21.190 1.00 35.44 112 GLY A C 1
ATOM 883 O O . GLY A 1 112 ? -33.847 4.977 -20.746 1.00 35.44 112 GLY A O 1
ATOM 884 N N . ALA A 1 113 ? -34.894 6.736 -21.668 1.00 43.94 113 ALA A N 1
ATOM 885 C CA . ALA A 1 113 ? -33.768 7.656 -21.576 1.00 43.94 113 ALA A CA 1
ATOM 886 C C . ALA A 1 113 ? -33.471 7.978 -20.101 1.00 43.94 113 ALA A C 1
ATOM 888 O O . ALA A 1 113 ? -34.306 8.549 -19.403 1.00 43.94 113 ALA A O 1
ATOM 889 N N . THR A 1 114 ? -32.279 7.618 -19.624 1.00 48.88 114 THR A N 1
ATOM 890 C CA . THR A 1 114 ? -31.804 7.995 -18.288 1.00 48.88 114 THR A CA 1
ATOM 891 C C . THR A 1 114 ? -31.547 9.500 -18.257 1.00 48.88 114 THR A C 1
ATOM 893 O O . THR A 1 114 ? -30.649 10.004 -18.929 1.00 48.88 114 THR A O 1
ATOM 896 N N . GLN A 1 115 ? -32.350 10.221 -17.483 1.00 41.56 115 GLN A N 1
ATOM 897 C CA . GLN A 1 115 ? -32.213 11.656 -17.267 1.00 41.56 115 GLN A CA 1
ATOM 898 C C . GLN A 1 115 ? -30.935 11.940 -16.458 1.00 41.56 115 GLN A C 1
ATOM 900 O O . GLN A 1 115 ? -30.703 11.325 -15.416 1.00 41.56 115 GLN A O 1
ATOM 905 N N . LEU A 1 116 ? -30.084 12.841 -16.960 1.00 45.41 116 LEU A N 1
ATOM 906 C CA . LEU A 1 116 ? -28.883 13.302 -16.256 1.00 45.41 116 LEU A CA 1
ATOM 907 C C . LEU A 1 116 ? -29.281 13.983 -14.932 1.00 45.41 116 LEU A C 1
ATOM 909 O O . LEU A 1 116 ? -30.306 14.670 -14.901 1.00 45.41 116 LEU A O 1
ATOM 913 N N . PRO A 1 117 ? -28.499 13.830 -13.846 1.00 48.91 117 PRO A N 1
ATOM 914 C CA . PRO A 1 117 ? -28.789 14.521 -12.597 1.00 48.91 117 PRO A CA 1
ATOM 915 C C . PRO A 1 117 ? -28.749 16.041 -12.811 1.00 48.91 117 PRO A C 1
ATOM 917 O O . PRO A 1 117 ? -27.860 16.563 -13.484 1.00 48.91 117 PRO A O 1
ATOM 920 N N . GLY A 1 118 ? -29.750 16.733 -12.259 1.00 53.06 118 GLY A N 1
ATOM 921 C CA . GLY A 1 118 ? -29.895 18.187 -12.323 1.00 53.06 118 GLY A CA 1
ATOM 922 C C . GLY A 1 118 ? -28.741 18.951 -11.653 1.00 53.06 118 GLY A C 1
ATOM 923 O O . GLY A 1 118 ? -27.860 18.346 -11.040 1.00 53.06 118 GLY A O 1
ATOM 924 N N . PRO A 1 119 ? -28.719 20.290 -11.782 1.00 63.00 119 PRO A N 1
ATOM 925 C CA . PRO A 1 119 ? -27.586 21.111 -11.371 1.00 63.00 119 PRO A CA 1
ATOM 926 C C . PRO A 1 119 ? -27.255 20.968 -9.878 1.00 63.00 119 PRO A C 1
ATOM 928 O O . PRO A 1 119 ? -28.137 20.884 -9.024 1.00 63.00 119 PRO A O 1
ATOM 931 N N . VAL A 1 120 ? -25.951 20.959 -9.592 1.00 61.69 120 VAL A N 1
ATOM 932 C CA . VAL A 1 120 ? -25.353 20.860 -8.252 1.00 61.69 120 VAL A CA 1
ATOM 933 C C . VAL A 1 120 ? -25.892 21.983 -7.348 1.00 61.69 120 VAL A C 1
ATOM 935 O O . VAL A 1 120 ? -25.928 23.134 -7.791 1.00 61.69 120 VAL A O 1
ATOM 938 N N . PRO A 1 121 ? -26.290 21.698 -6.092 1.00 60.34 121 PRO A N 1
ATOM 939 C CA . PRO A 1 121 ? -26.781 22.725 -5.178 1.00 60.34 121 PRO A CA 1
ATOM 940 C C . PRO A 1 121 ? -25.714 23.793 -4.893 1.00 60.34 121 PRO A C 1
ATOM 942 O O . PRO A 1 121 ? -24.516 23.512 -4.828 1.00 60.34 121 PRO A O 1
ATOM 945 N N . ALA A 1 122 ? -26.170 25.036 -4.730 1.00 63.62 122 ALA A N 1
ATOM 946 C CA . ALA A 1 122 ? -25.318 26.176 -4.417 1.00 63.62 122 ALA A CA 1
ATOM 947 C C . ALA A 1 122 ? -24.623 26.007 -3.053 1.00 63.62 122 ALA A C 1
ATOM 949 O O . ALA A 1 122 ? -25.201 25.477 -2.105 1.00 63.62 122 ALA A O 1
ATOM 950 N N . LEU A 1 123 ? -23.374 26.477 -2.964 1.00 61.28 123 LEU A N 1
ATOM 951 C CA . LEU A 1 123 ? -22.584 26.466 -1.732 1.00 61.28 123 LEU A CA 1
ATOM 952 C C . LEU A 1 123 ? -23.225 27.371 -0.658 1.00 61.28 123 LEU A C 1
ATOM 954 O O . LEU A 1 123 ? -23.762 28.427 -1.001 1.00 61.28 123 LEU A O 1
ATOM 958 N N . PRO A 1 124 ? -23.144 27.002 0.634 1.00 60.50 124 PRO A N 1
ATOM 959 C CA . PRO A 1 124 ? -23.655 27.824 1.726 1.00 60.50 124 PRO A CA 1
ATOM 960 C C . PRO A 1 124 ? -22.893 29.161 1.857 1.00 60.50 124 PRO A C 1
ATOM 962 O O . PRO A 1 124 ? -21.724 29.254 1.457 1.00 60.50 124 PRO A O 1
ATOM 965 N N . PRO A 1 125 ? -23.517 30.205 2.441 1.00 53.28 125 PRO A N 1
ATOM 966 C CA . PRO A 1 125 ? -22.890 31.516 2.605 1.00 53.28 125 PRO A CA 1
ATOM 967 C C . PRO A 1 125 ? -21.595 31.408 3.426 1.00 53.28 125 PRO A C 1
ATOM 969 O O . PRO A 1 125 ? -21.606 30.879 4.533 1.00 53.28 125 PRO A O 1
ATOM 972 N N . GLY A 1 126 ? -20.476 31.900 2.882 1.00 60.81 126 GLY A N 1
ATOM 973 C CA . GLY A 1 126 ? -19.168 31.933 3.560 1.00 60.81 126 GLY A CA 1
ATOM 974 C C . GLY A 1 126 ? -18.082 31.030 2.963 1.00 60.81 126 GLY A C 1
ATOM 975 O O . GLY A 1 126 ? -16.926 31.128 3.367 1.00 60.81 126 GLY A O 1
ATOM 976 N N . TRP A 1 127 ? -18.404 30.198 1.968 1.00 46.34 127 TRP A N 1
ATOM 977 C CA . TRP A 1 127 ? -17.427 29.333 1.296 1.00 46.34 127 TRP A CA 1
ATOM 978 C C . TRP A 1 127 ? -16.963 29.957 -0.029 1.00 46.34 127 TRP A C 1
ATOM 980 O O . TRP A 1 127 ? -17.641 29.865 -1.051 1.00 46.34 127 TRP A O 1
ATOM 990 N N . SER A 1 128 ? -15.798 30.615 -0.017 1.00 60.81 128 SER A N 1
ATOM 991 C CA . SER A 1 128 ? -15.146 31.134 -1.229 1.00 60.81 128 SER A CA 1
ATOM 992 C C . SER A 1 128 ? -14.321 30.035 -1.915 1.00 60.81 128 SER A C 1
ATOM 994 O O . SER A 1 128 ? -13.565 29.303 -1.269 1.00 60.81 128 SER A O 1
ATOM 996 N N . ARG A 1 129 ? -14.466 29.910 -3.244 1.00 53.66 129 ARG A N 1
ATOM 997 C CA . ARG A 1 129 ? -13.608 29.061 -4.082 1.00 53.66 129 ARG A CA 1
ATOM 998 C C . ARG A 1 129 ? -12.211 29.682 -4.117 1.00 53.66 129 ARG A C 1
ATOM 1000 O O . ARG A 1 129 ? -11.968 30.605 -4.889 1.00 53.66 129 ARG A O 1
ATOM 1007 N N . ARG A 1 130 ? -11.281 29.176 -3.305 1.00 46.12 130 ARG A N 1
ATOM 1008 C CA . ARG A 1 130 ? -9.853 29.452 -3.503 1.00 46.12 130 ARG A CA 1
ATOM 1009 C C . ARG A 1 130 ? -9.394 28.735 -4.772 1.00 46.12 130 ARG A C 1
ATOM 1011 O O . ARG A 1 130 ? -9.177 27.529 -4.764 1.00 46.12 130 ARG A O 1
ATOM 1018 N N . GLY A 1 131 ? -9.319 29.487 -5.867 1.00 37.75 131 GLY A N 1
ATOM 1019 C CA . GLY A 1 131 ? -8.595 29.089 -7.066 1.00 37.75 131 GLY A CA 1
ATOM 1020 C C . GLY A 1 131 ? -7.097 29.170 -6.795 1.00 37.75 131 GLY A C 1
ATOM 1021 O O . GLY A 1 131 ? -6.605 30.216 -6.378 1.00 37.75 131 GLY A O 1
ATOM 1022 N N . HIS A 1 132 ? -6.393 28.064 -7.012 1.00 42.62 132 HIS A N 1
ATOM 1023 C CA . HIS A 1 132 ? -4.950 28.074 -7.191 1.00 42.62 132 HIS A CA 1
ATOM 1024 C C . HIS A 1 132 ? -4.671 27.985 -8.692 1.00 42.62 132 HIS A C 1
ATOM 1026 O O . HIS A 1 132 ? -5.225 27.124 -9.377 1.00 42.62 132 HIS A O 1
ATOM 1032 N N . LEU A 1 133 ? -3.893 28.966 -9.153 1.00 38.94 133 LEU A N 1
ATOM 1033 C CA . LEU A 1 133 ? -3.126 28.954 -10.395 1.00 38.94 133 LEU A CA 1
ATOM 1034 C C . LEU A 1 133 ? -2.217 27.723 -10.457 1.00 38.94 133 LEU A C 1
ATOM 1036 O O . LEU A 1 133 ? -1.746 27.304 -9.372 1.00 38.94 133 LEU A O 1
#

Radius of gyration: 20.24 Å; chains: 1; bounding box: 54×42×40 Å

pLDDT: mean 79.21, std 23.93, range [34.06, 98.25]

InterPro domains:
  IPR000685 Ribulose bisphosphate carboxylase, large subunit, C-terminal [PF00016] (1-90)
  IPR020878 Ribulose bisphosphate carboxylase, large chain, active site [PS00157] (23-31)
  IPR033966 RuBisCO [PTHR42704] (1-85)
  IPR036376 Ribulose bisphosphate carboxylase, large subunit, C-terminal domain superfamily [G3DSA:3.20.20.110] (1-94)
  IPR036376 Ribulose bisphosphate carboxylase, large subunit, C-terminal domain superfamily [SSF51649] (1-90)

Organism: NCBI:txid358574

Secondary structure (DSSP, 8-state):
--SSSS---HHHHHHHHHHHHTT-SEEE--TT-SSBTTB-HHHHHHHHHHHHHHHHHHH-S--EEE-----SSHHHHHHHHHHHHHHSTTTS--TTSSTTTTTS--SS------PPPPPPPPPPTT-------

Foldseek 3Di:
DDDPLDDDAQQVSLVSLLVCLLPDAEDERDPVPAADPRHGCVRNLLSNLVSQVVSCVVNVDHHYYHHDLDDPDPVSSVVSVVVNCVSNVVVPPHVPPVPVVVVVPPPDDDDDDDDDDDDDDDDDPPDDPPDDD